Protein AF-A0A6I9VF55-F1 (afdb_monomer_lite)

Secondary structure (DSSP, 8-state):
---TTHHHHHHHHHHHHHHHHHHHTT-----EEEEEE-GGGTTHHHHHHHHHHHHHH-TTSEEEEEE-STT-EEEEETTEEEEEHHHHSSPBPHHHHHHHHHHHHTTPPP-PPPBPP-------

Structure (mmCIF, N/CA/C/O backbone):
data_AF-A0A6I9VF55-F1
#
_entry.id   AF-A0A6I9VF55-F1
#
loop_
_atom_site.group_PDB
_atom_site.id
_atom_site.type_symbol
_atom_site.label_atom_id
_atom_site.label_alt_id
_atom_site.label_comp_id
_atom_site.label_asym_id
_atom_site.label_entity_id
_atom_site.label_seq_id
_atom_site.pdbx_PDB_ins_code
_atom_site.Cartn_x
_atom_site.Cartn_y
_atom_site.Cartn_z
_atom_site.occupancy
_atom_site.B_iso_or_equiv
_atom_site.auth_seq_id
_atom_site.auth_comp_id
_atom_site.auth_asym_id
_atom_site.auth_atom_id
_atom_site.pdbx_PDB_model_num
ATOM 1 N N . MET A 1 1 ? 4.988 45.453 20.751 1.00 43.59 1 MET A N 1
ATOM 2 C CA . MET A 1 1 ? 3.629 45.337 20.181 1.00 43.59 1 MET A CA 1
ATOM 3 C C . MET A 1 1 ? 3.499 43.968 19.523 1.00 43.59 1 MET A C 1
ATOM 5 O O . MET A 1 1 ? 3.906 43.813 18.383 1.00 43.59 1 MET A O 1
ATOM 9 N N . LEU A 1 2 ? 3.013 42.966 20.255 1.00 46.34 2 LEU A N 1
ATOM 10 C CA . LEU A 1 2 ? 2.695 41.634 19.725 1.00 46.34 2 LEU A CA 1
ATOM 11 C C . LEU A 1 2 ? 1.207 41.404 19.995 1.00 46.34 2 LEU A C 1
ATOM 13 O O . LEU A 1 2 ? 0.732 41.662 21.101 1.00 46.34 2 LEU A O 1
ATOM 17 N N . LYS A 1 3 ? 0.467 41.083 18.934 1.00 44.75 3 LYS A N 1
ATOM 18 C CA . LYS A 1 3 ? -0.996 41.126 18.876 1.00 44.75 3 LYS A CA 1
ATOM 19 C C . LYS A 1 3 ? -1.579 39.944 19.656 1.00 44.75 3 LYS A C 1
ATOM 21 O O . LYS A 1 3 ? -1.170 38.806 19.478 1.00 44.75 3 LYS A O 1
ATOM 26 N N . THR A 1 4 ? -2.586 40.205 20.481 1.00 51.75 4 THR A N 1
ATOM 27 C CA . THR A 1 4 ? -3.329 39.228 21.300 1.00 51.75 4 THR A CA 1
ATOM 28 C C . THR A 1 4 ? -4.236 38.281 20.492 1.00 51.7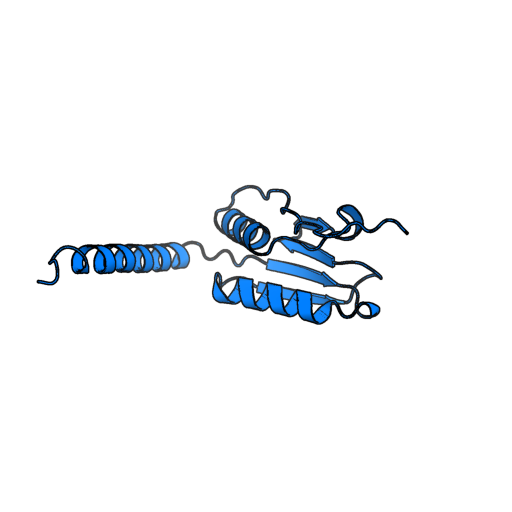5 4 THR A C 1
ATOM 30 O O . THR A 1 4 ? -5.025 37.543 21.076 1.00 51.75 4 THR A O 1
ATOM 33 N N . ALA A 1 5 ? -4.128 38.271 19.158 1.00 49.31 5 ALA A N 1
ATOM 34 C CA . ALA A 1 5 ? -4.992 37.499 18.263 1.00 49.31 5 ALA A CA 1
ATOM 35 C C . ALA A 1 5 ? -4.450 36.095 17.912 1.00 49.31 5 ALA A C 1
ATOM 37 O O . ALA A 1 5 ? -5.226 35.241 17.492 1.00 49.31 5 ALA A O 1
ATOM 38 N N . ASP A 1 6 ? -3.160 35.816 18.133 1.00 49.22 6 ASP A N 1
ATOM 39 C CA . ASP A 1 6 ? -2.537 34.553 17.694 1.00 49.22 6 ASP A CA 1
ATOM 40 C C . ASP A 1 6 ? -2.737 33.375 18.674 1.00 49.22 6 ASP A C 1
ATOM 42 O O . ASP A 1 6 ? -2.644 32.208 18.294 1.00 49.22 6 ASP A O 1
ATOM 46 N N . ILE A 1 7 ? -3.086 33.645 19.939 1.00 48.81 7 ILE A N 1
ATOM 47 C CA . ILE A 1 7 ? -3.270 32.600 20.970 1.00 48.81 7 ILE A CA 1
ATOM 48 C C . ILE A 1 7 ? -4.618 31.869 20.835 1.00 48.81 7 ILE A C 1
ATOM 50 O O . ILE A 1 7 ? -4.708 30.675 21.133 1.00 48.81 7 ILE A O 1
ATOM 54 N N . PHE A 1 8 ? -5.668 32.538 20.345 1.00 40.62 8 PHE A N 1
ATOM 55 C CA . PHE A 1 8 ? -6.993 31.917 20.203 1.00 40.62 8 PHE A CA 1
ATOM 56 C C . PHE A 1 8 ? -7.053 30.878 19.068 1.00 40.62 8 PHE A C 1
ATOM 58 O O . PHE A 1 8 ? -7.804 29.905 19.165 1.00 40.62 8 PHE A O 1
ATOM 65 N N . ILE A 1 9 ? -6.232 31.034 18.023 1.00 50.31 9 ILE A N 1
ATOM 66 C CA . ILE A 1 9 ? -6.195 30.123 16.865 1.00 50.31 9 ILE A CA 1
ATOM 67 C C . ILE A 1 9 ? -5.580 28.768 17.248 1.00 50.31 9 ILE A C 1
ATOM 69 O O . ILE A 1 9 ? -6.132 27.719 16.913 1.00 50.31 9 ILE A O 1
ATOM 73 N N . LEU A 1 10 ? -4.507 28.772 18.046 1.00 46.91 10 LEU A N 1
ATOM 74 C CA . LEU A 1 10 ? -3.832 27.550 18.500 1.00 46.91 10 LEU A CA 1
ATOM 75 C C . LEU A 1 10 ? -4.702 26.684 19.430 1.00 46.91 10 LEU A C 1
ATOM 77 O O . LEU A 1 10 ? -4.579 25.459 19.428 1.00 46.91 10 LEU A O 1
ATOM 81 N N . CYS A 1 11 ? -5.611 27.288 20.204 1.00 43.94 11 CYS A N 1
ATOM 82 C CA . CYS A 1 11 ? -6.493 26.536 21.103 1.00 43.94 11 CYS A CA 1
ATOM 83 C C . CYS A 1 11 ? -7.653 25.859 20.350 1.00 43.94 11 CYS A C 1
ATOM 85 O O . CYS A 1 11 ? -8.007 24.716 20.647 1.00 43.94 11 CYS A O 1
ATOM 87 N N . LYS A 1 12 ? -8.191 26.509 19.306 1.00 37.41 12 LYS A N 1
ATOM 88 C CA . LYS A 1 12 ? -9.268 25.946 18.475 1.00 37.41 12 LYS A CA 1
ATOM 89 C C . LYS A 1 12 ? -8.813 24.693 17.707 1.00 37.41 12 LYS A C 1
ATOM 91 O O . LYS A 1 12 ? -9.564 23.726 17.624 1.00 37.41 12 LYS A O 1
ATOM 96 N N . GLN A 1 13 ? -7.558 24.656 17.248 1.00 45.97 13 GLN A N 1
ATOM 97 C CA . GLN A 1 13 ? -6.982 23.503 16.536 1.00 45.97 13 GLN A CA 1
ATOM 98 C C . GLN A 1 13 ? -6.771 22.266 17.435 1.00 45.97 13 GLN A C 1
ATOM 100 O O . GLN A 1 13 ? -6.774 21.131 16.959 1.00 45.97 13 GLN A O 1
ATOM 105 N N . ARG A 1 14 ? -6.605 22.467 18.750 1.00 43.03 14 ARG A N 1
ATOM 106 C CA . ARG A 1 14 ? -6.315 21.397 19.723 1.00 43.03 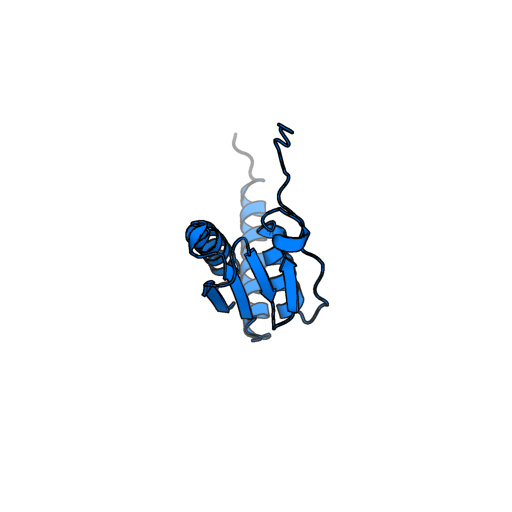14 ARG A CA 1
ATOM 107 C C . ARG A 1 14 ? -7.579 20.680 20.224 1.00 43.03 14 ARG A C 1
ATOM 109 O O . ARG A 1 14 ? -7.525 19.501 20.582 1.00 43.03 14 ARG A O 1
ATOM 116 N N . ILE A 1 15 ? -8.724 21.368 20.213 1.00 45.31 15 ILE A N 1
ATOM 117 C CA . ILE A 1 15 ? -10.025 20.814 20.628 1.00 45.31 15 ILE A CA 1
ATOM 118 C C . ILE A 1 15 ? -10.598 19.893 19.534 1.00 45.31 15 ILE A C 1
ATOM 120 O O . ILE A 1 15 ? -11.064 18.800 19.854 1.00 45.31 15 ILE A O 1
ATOM 124 N N . GLU A 1 16 ? -10.456 20.261 18.255 1.00 49.12 16 GLU A N 1
ATOM 125 C CA . GLU A 1 16 ? -10.799 19.413 17.094 1.00 49.12 16 GLU A CA 1
ATOM 126 C C . GLU A 1 16 ? -10.074 18.054 17.139 1.00 49.12 16 GLU A C 1
ATOM 128 O O . GLU A 1 16 ? -10.697 17.000 17.015 1.00 49.12 16 GLU A O 1
ATOM 133 N N . PHE A 1 17 ? -8.766 18.061 17.426 1.00 50.78 17 PHE A N 1
ATOM 134 C CA . PHE A 1 17 ? -7.935 16.850 17.503 1.00 50.78 17 PHE A CA 1
ATOM 135 C C . PHE A 1 17 ? -8.423 15.850 18.564 1.00 50.78 17 PHE A C 1
ATOM 137 O O . PHE A 1 17 ? -8.402 14.636 18.365 1.00 50.78 17 PHE A O 1
ATOM 144 N N . SER A 1 18 ? -8.893 16.372 19.698 1.00 47.97 18 SER A N 1
ATOM 145 C CA . SER A 1 18 ? -9.350 15.572 20.839 1.00 47.97 18 SER A CA 1
ATOM 146 C C . SER A 1 18 ? -10.706 14.907 20.576 1.00 47.97 18 SER A C 1
ATOM 148 O O . SER A 1 18 ? -10.958 13.795 21.042 1.00 47.97 18 SER A O 1
ATOM 150 N N . ILE A 1 19 ? -11.584 15.579 19.824 1.00 52.50 19 ILE A N 1
ATOM 151 C CA . ILE A 1 19 ? -12.906 15.065 19.440 1.00 52.50 19 ILE A CA 1
ATOM 152 C C . ILE A 1 19 ? -12.764 14.025 18.321 1.00 52.50 19 ILE A C 1
ATOM 154 O O . ILE A 1 19 ? -13.406 12.975 18.386 1.00 52.50 19 ILE A O 1
ATOM 158 N N . LEU A 1 20 ? -11.855 14.255 17.365 1.00 50.81 20 LEU A N 1
ATOM 159 C CA . LEU A 1 20 ? -11.531 13.302 16.300 1.00 50.81 20 LEU A CA 1
ATOM 160 C C . LEU A 1 20 ? -11.008 11.973 16.872 1.00 50.81 20 LEU A C 1
ATOM 162 O O . LEU A 1 20 ? -11.480 10.907 16.486 1.00 50.81 20 LEU A O 1
ATOM 166 N N . LEU A 1 21 ? -10.109 12.032 17.864 1.00 51.78 21 LEU A N 1
ATOM 167 C CA . LEU A 1 21 ? -9.580 10.847 18.551 1.00 51.78 21 LEU A CA 1
ATOM 168 C C . LEU A 1 21 ? -10.669 10.074 19.322 1.00 51.78 21 LEU A C 1
ATOM 170 O O . LEU A 1 21 ? -10.620 8.849 19.425 1.00 51.78 21 LEU A O 1
ATOM 174 N N . LYS A 1 22 ? -11.670 10.784 19.860 1.00 46.69 22 LYS A N 1
ATOM 175 C CA . LYS A 1 22 ? -12.805 10.186 20.581 1.00 46.69 22 LYS A CA 1
ATOM 176 C C . LYS A 1 22 ? -13.796 9.485 19.647 1.00 46.69 22 LYS A C 1
ATOM 178 O O . LYS A 1 22 ? -14.294 8.427 20.015 1.00 46.69 22 LYS A O 1
ATOM 183 N N . PHE A 1 23 ? -14.051 10.033 18.457 1.00 49.19 23 PHE A N 1
ATOM 184 C CA . PHE A 1 23 ? -14.895 9.390 17.438 1.00 49.19 23 PHE A CA 1
ATOM 185 C C . PHE A 1 23 ? -14.227 8.153 16.827 1.00 49.19 23 PHE A C 1
ATOM 187 O O . PHE A 1 23 ? -14.877 7.121 16.665 1.00 49.19 23 PHE A O 1
ATOM 194 N N . LYS A 1 24 ? -12.915 8.226 16.573 1.00 46.94 24 LYS A N 1
ATOM 195 C CA . LYS A 1 24 ? -12.107 7.116 16.044 1.00 46.94 24 LYS A CA 1
ATOM 196 C C . LYS A 1 24 ? -12.183 5.855 16.910 1.00 46.94 24 LYS A C 1
ATOM 198 O O . LYS A 1 24 ? -12.270 4.744 16.412 1.00 46.94 24 LYS A O 1
ATOM 203 N N . LYS A 1 25 ? -12.270 6.037 18.230 1.00 45.22 25 LYS A N 1
ATOM 204 C CA . LYS A 1 25 ? -12.359 4.945 19.209 1.00 45.22 25 LYS A CA 1
ATOM 205 C C . LYS A 1 25 ? -13.682 4.158 19.169 1.00 45.22 25 LYS A C 1
ATOM 207 O O . LYS A 1 25 ? -13.754 3.086 19.761 1.00 45.22 25 LYS A O 1
ATOM 212 N N . ILE A 1 26 ? -14.728 4.686 18.525 1.00 51.50 26 ILE A N 1
ATOM 213 C CA . ILE A 1 26 ? -16.071 4.076 18.483 1.00 51.50 26 ILE A CA 1
ATOM 214 C C . ILE A 1 26 ? -16.279 3.267 17.190 1.00 51.50 26 ILE A C 1
ATOM 216 O O . ILE A 1 26 ? -17.029 2.294 17.189 1.00 51.50 26 ILE A O 1
ATOM 220 N N . PHE A 1 27 ? -15.577 3.609 16.107 1.00 51.84 27 PHE A N 1
ATOM 221 C CA . PHE A 1 27 ? -15.647 2.922 14.814 1.00 51.84 27 PHE A CA 1
ATOM 222 C C . PHE A 1 27 ? -14.393 2.056 14.613 1.00 51.84 27 PHE A C 1
ATOM 224 O O . PHE A 1 27 ? -13.547 2.337 13.775 1.00 51.84 27 PHE A O 1
ATOM 231 N N . ASN A 1 28 ? -14.250 0.997 15.414 1.00 59.09 28 ASN A N 1
ATOM 232 C CA . ASN A 1 28 ? -13.141 0.039 15.302 1.00 59.09 28 ASN A CA 1
ATOM 233 C C . ASN A 1 28 ? -13.315 -0.864 14.065 1.00 59.09 28 ASN A C 1
ATOM 235 O O . ASN A 1 28 ? -13.565 -2.064 14.175 1.00 59.09 28 ASN A O 1
ATOM 239 N N . ARG A 1 29 ? -13.221 -0.286 12.866 1.00 68.38 29 ARG A N 1
ATOM 240 C CA . ARG A 1 29 ? -12.977 -1.056 11.647 1.00 68.38 29 ARG A CA 1
ATOM 241 C C . ARG A 1 29 ? -11.504 -0.939 11.311 1.00 68.38 29 ARG A C 1
ATOM 243 O O . ARG A 1 29 ? -11.049 0.091 10.827 1.00 68.38 29 ARG A O 1
ATOM 250 N N . MET A 1 30 ? -10.776 -2.004 11.624 1.00 80.50 30 MET A N 1
ATOM 251 C CA . MET A 1 30 ? -9.396 -2.169 11.196 1.00 80.50 30 MET A CA 1
ATOM 252 C C . MET A 1 30 ? -9.393 -2.262 9.669 1.00 80.50 30 MET A C 1
ATOM 254 O O . MET A 1 30 ? -9.937 -3.214 9.115 1.00 80.50 30 MET A O 1
ATOM 258 N N . VAL A 1 31 ? -8.845 -1.245 9.007 1.00 89.38 31 VAL A N 1
ATOM 259 C CA . VAL A 1 31 ? -8.719 -1.212 7.546 1.00 89.38 31 VAL A CA 1
ATOM 260 C C . VAL A 1 31 ? -7.445 -1.947 7.166 1.00 89.38 31 VAL A C 1
ATOM 262 O O . VAL A 1 31 ? -6.372 -1.607 7.675 1.00 89.38 31 VAL A O 1
ATOM 265 N N . LYS A 1 32 ? -7.553 -2.930 6.271 1.00 92.81 32 LYS A N 1
ATOM 266 C CA . LYS A 1 32 ? -6.409 -3.711 5.803 1.00 92.81 32 LYS A CA 1
ATOM 267 C C . LYS A 1 32 ? -5.913 -3.169 4.470 1.00 92.81 32 LYS A C 1
ATOM 269 O O . LYS A 1 32 ? -6.673 -3.055 3.514 1.00 92.81 32 LYS A O 1
ATOM 274 N N . VAL A 1 33 ? -4.629 -2.850 4.396 1.00 94.94 33 VAL A N 1
ATOM 275 C CA . VAL A 1 33 ? -3.947 -2.359 3.200 1.00 94.94 33 VAL A CA 1
ATOM 276 C C . VAL A 1 33 ? -2.881 -3.366 2.796 1.00 94.94 33 VAL A C 1
ATOM 278 O O . VAL A 1 33 ? -1.869 -3.538 3.469 1.00 94.94 33 VAL A O 1
ATOM 281 N N . ASP A 1 34 ? -3.102 -4.016 1.666 1.00 95.94 34 ASP A N 1
ATOM 282 C CA . ASP A 1 34 ? -2.235 -5.044 1.111 1.00 95.94 34 ASP A CA 1
ATOM 283 C C . ASP A 1 34 ? -1.476 -4.460 -0.086 1.00 95.94 34 ASP A C 1
ATOM 285 O O . ASP A 1 34 ? -2.081 -4.024 -1.067 1.00 95.94 34 ASP A O 1
ATOM 289 N N . VAL A 1 35 ? -0.145 -4.446 -0.018 1.00 96.06 35 VAL A N 1
ATOM 290 C CA . VAL A 1 35 ? 0.716 -3.893 -1.069 1.00 96.06 35 VAL A CA 1
ATOM 291 C C . VAL A 1 35 ? 1.592 -4.989 -1.664 1.00 96.06 35 VAL A C 1
ATOM 293 O O . VAL A 1 35 ? 2.533 -5.479 -1.033 1.00 96.06 35 VAL A O 1
ATOM 296 N N . GLU A 1 36 ? 1.301 -5.343 -2.914 1.00 96.06 36 GLU A N 1
ATOM 297 C CA . GLU A 1 36 ? 2.129 -6.231 -3.726 1.00 96.06 36 GLU A CA 1
ATOM 298 C C . GLU A 1 36 ? 3.219 -5.414 -4.424 1.00 96.06 36 GLU A C 1
ATOM 300 O O . GLU A 1 36 ? 2.905 -4.449 -5.118 1.00 96.06 36 GLU A O 1
ATOM 305 N N . TYR A 1 37 ? 4.487 -5.820 -4.324 1.00 95.25 37 TYR A N 1
ATOM 306 C CA . TYR A 1 37 ? 5.575 -5.153 -5.045 1.00 95.25 37 TYR A CA 1
ATOM 307 C C . TYR A 1 37 ? 6.568 -6.118 -5.704 1.00 95.25 37 TYR A C 1
ATOM 309 O O . TYR A 1 37 ? 6.842 -7.214 -5.210 1.00 95.25 37 TYR A O 1
ATOM 317 N N . CYS A 1 38 ? 7.177 -5.672 -6.805 1.00 92.81 38 CYS A N 1
ATOM 318 C CA . CYS A 1 38 ? 8.253 -6.383 -7.491 1.00 92.81 38 CYS A CA 1
ATOM 319 C C . CYS A 1 38 ? 9.533 -6.462 -6.628 1.00 92.81 38 CYS A C 1
ATOM 321 O O . CYS A 1 38 ? 10.190 -5.434 -6.418 1.00 92.81 38 CYS A O 1
ATOM 323 N N . PRO A 1 39 ? 9.985 -7.663 -6.209 1.00 89.19 39 PRO A N 1
ATOM 324 C CA . PRO A 1 39 ? 11.204 -7.801 -5.408 1.00 89.19 39 PRO A CA 1
ATOM 325 C C . PRO A 1 39 ? 12.480 -7.504 -6.209 1.00 89.19 39 PRO A C 1
ATOM 327 O O . PRO A 1 39 ? 13.443 -6.978 -5.663 1.00 89.19 39 PRO A O 1
ATOM 330 N N . LYS A 1 40 ? 12.493 -7.799 -7.515 1.00 89.25 40 LYS A N 1
ATOM 331 C CA . LYS A 1 40 ? 13.656 -7.564 -8.394 1.00 89.25 40 LYS A CA 1
ATOM 332 C C . LYS A 1 40 ? 13.860 -6.088 -8.756 1.00 89.25 40 LYS A C 1
ATOM 334 O O . LYS A 1 40 ? 14.941 -5.718 -9.189 1.00 89.25 40 LYS A O 1
ATOM 339 N N . CYS A 1 41 ? 12.826 -5.264 -8.591 1.00 85.69 41 CYS A N 1
ATOM 340 C CA . CYS A 1 41 ? 12.800 -3.862 -9.010 1.00 85.69 41 CYS A CA 1
ATOM 341 C C . CYS A 1 41 ? 13.170 -2.891 -7.871 1.00 85.69 41 CYS A C 1
ATOM 343 O O . CYS A 1 41 ? 13.070 -1.681 -8.042 1.00 85.69 41 CYS A O 1
ATOM 345 N N . ASN A 1 42 ? 13.554 -3.415 -6.699 1.00 86.38 42 ASN A N 1
ATOM 346 C CA . ASN A 1 42 ? 13.872 -2.644 -5.493 1.00 86.38 42 ASN A CA 1
ATOM 347 C C . ASN A 1 42 ? 12.724 -1.737 -4.985 1.00 86.38 42 ASN A C 1
ATOM 349 O O . ASN A 1 42 ? 12.955 -0.703 -4.362 1.00 86.38 42 ASN A O 1
ATOM 353 N N . PHE A 1 43 ? 11.464 -2.127 -5.223 1.00 90.88 43 PHE A N 1
ATOM 354 C CA . PHE A 1 43 ? 10.276 -1.371 -4.789 1.00 90.88 43 PHE A CA 1
ATOM 355 C C . PHE A 1 43 ? 9.924 -1.562 -3.306 1.00 90.88 43 PHE A C 1
ATOM 357 O O . PHE A 1 43 ? 8.976 -0.954 -2.811 1.00 90.88 43 PHE A O 1
ATOM 364 N N . GLU A 1 44 ? 10.703 -2.359 -2.574 1.00 90.88 44 GLU A N 1
ATOM 365 C CA . GLU A 1 44 ? 10.533 -2.556 -1.132 1.00 90.88 44 GLU A CA 1
ATOM 366 C C . GLU A 1 44 ? 10.562 -1.222 -0.373 1.00 90.88 44 GLU A C 1
ATOM 368 O O . GLU A 1 44 ? 9.753 -1.000 0.526 1.00 90.88 44 GLU A O 1
ATOM 373 N N . TRP A 1 45 ? 11.452 -0.305 -0.765 1.00 91.88 45 TRP A N 1
ATOM 374 C CA . TRP A 1 45 ? 11.547 1.008 -0.129 1.00 91.88 45 TRP A CA 1
ATOM 375 C C . TRP A 1 45 ? 10.294 1.862 -0.359 1.00 91.88 45 TRP A C 1
ATOM 377 O O . TRP A 1 45 ? 9.815 2.497 0.577 1.00 91.88 45 TRP A O 1
ATOM 387 N N . GLN A 1 46 ? 9.708 1.805 -1.559 1.00 91.75 46 GLN A N 1
ATOM 388 C CA . GLN A 1 46 ? 8.449 2.495 -1.868 1.00 91.75 46 GLN A CA 1
ATOM 389 C C . GLN A 1 46 ? 7.300 1.956 -1.008 1.00 91.75 46 GLN A C 1
ATOM 391 O O . GLN A 1 46 ? 6.516 2.728 -0.462 1.00 91.75 46 GLN A O 1
ATOM 396 N N . CYS A 1 47 ? 7.254 0.635 -0.799 1.00 94.19 47 CYS A N 1
ATOM 397 C CA . CYS A 1 47 ? 6.273 0.027 0.098 1.00 94.19 47 CYS A CA 1
ATOM 398 C C . CYS A 1 47 ? 6.454 0.493 1.548 1.00 94.19 47 CYS A C 1
ATOM 400 O O . CYS A 1 47 ? 5.491 0.911 2.184 1.00 94.19 47 CYS A O 1
ATOM 402 N N . LYS A 1 48 ? 7.695 0.493 2.059 1.00 94.50 48 LYS A N 1
ATOM 403 C CA . LYS A 1 48 ? 8.007 0.960 3.421 1.00 94.50 48 LYS A CA 1
ATOM 404 C C . LYS A 1 48 ? 7.680 2.438 3.624 1.00 94.50 48 LYS A C 1
ATOM 406 O O . LYS A 1 48 ? 7.202 2.810 4.690 1.00 94.50 48 LYS A O 1
ATOM 411 N N . MET A 1 49 ? 7.920 3.281 2.620 1.00 93.31 49 MET A N 1
ATOM 412 C CA . MET A 1 49 ? 7.536 4.691 2.682 1.00 93.31 49 MET A CA 1
ATOM 413 C C . MET A 1 49 ? 6.025 4.864 2.789 1.00 93.31 49 MET A C 1
ATOM 415 O O . MET A 1 49 ? 5.568 5.580 3.679 1.00 93.31 49 MET A O 1
ATOM 419 N N . LEU A 1 50 ? 5.261 4.190 1.925 1.00 92.69 50 LEU A N 1
ATOM 420 C CA . LEU A 1 50 ? 3.802 4.233 1.968 1.00 92.69 50 LEU A CA 1
ATOM 421 C C . LEU A 1 50 ? 3.276 3.694 3.305 1.00 92.69 50 LEU A C 1
ATOM 423 O O . LEU A 1 50 ? 2.441 4.331 3.937 1.00 92.69 50 LEU A O 1
ATOM 427 N N . GLN A 1 51 ? 3.816 2.568 3.775 1.00 94.25 51 GLN A N 1
ATOM 428 C CA . GLN A 1 51 ? 3.481 1.983 5.071 1.00 94.25 51 GLN A CA 1
ATOM 429 C C . GLN A 1 51 ? 3.728 2.965 6.219 1.00 94.25 51 GLN A C 1
ATOM 431 O O . GLN A 1 51 ? 2.819 3.222 7.003 1.00 94.25 51 GLN A O 1
ATOM 436 N N . ASN A 1 52 ? 4.921 3.557 6.304 1.00 93.62 52 ASN A N 1
ATOM 437 C CA . ASN A 1 52 ? 5.240 4.524 7.354 1.00 93.62 52 ASN A CA 1
ATOM 438 C C . ASN A 1 52 ? 4.334 5.755 7.290 1.00 93.62 52 ASN A C 1
ATOM 440 O O . ASN A 1 52 ? 3.858 6.214 8.325 1.00 93.62 52 ASN A O 1
ATOM 444 N N . PHE A 1 53 ? 4.071 6.272 6.089 1.00 92.69 53 PHE A N 1
ATOM 445 C CA . PHE A 1 53 ? 3.175 7.407 5.892 1.00 92.69 53 PHE A CA 1
ATOM 446 C C . PHE A 1 53 ? 1.756 7.099 6.388 1.00 92.69 53 PHE A C 1
ATOM 448 O O . PHE A 1 53 ? 1.185 7.876 7.153 1.00 92.69 53 PHE A O 1
ATOM 455 N N . LEU A 1 54 ? 1.205 5.942 6.010 1.00 91.00 54 LEU A N 1
ATOM 456 C CA . LEU A 1 54 ? -0.128 5.520 6.433 1.00 91.00 54 LEU A CA 1
ATOM 457 C C . LEU A 1 54 ? -0.194 5.291 7.943 1.00 91.00 54 LEU A C 1
ATOM 459 O O . LEU A 1 54 ? -1.096 5.823 8.578 1.00 91.00 54 LEU A O 1
ATOM 463 N N . LEU A 1 55 ? 0.778 4.594 8.536 1.00 89.25 55 LEU A N 1
ATOM 464 C CA . LEU A 1 55 ? 0.807 4.325 9.979 1.00 89.25 55 LEU A CA 1
ATOM 465 C C . LEU A 1 55 ? 0.979 5.599 10.820 1.00 89.25 55 LEU A C 1
ATOM 467 O O . LEU A 1 55 ? 0.424 5.692 11.913 1.00 89.25 55 LEU A O 1
ATOM 471 N N . GLN A 1 56 ? 1.703 6.608 10.321 1.00 88.81 56 GLN A N 1
ATOM 472 C CA . GLN A 1 56 ? 1.816 7.908 10.994 1.00 88.81 56 GLN A CA 1
ATOM 473 C C . GLN A 1 56 ? 0.483 8.664 11.046 1.00 88.81 56 GLN A C 1
ATOM 475 O O . GLN A 1 56 ? 0.204 9.357 12.023 1.00 88.81 56 GLN A O 1
ATOM 480 N N . GLN A 1 57 ? -0.333 8.550 9.998 1.00 88.19 57 GLN A N 1
ATOM 481 C CA . GLN A 1 57 ? -1.620 9.244 9.893 1.00 88.19 57 GLN A CA 1
ATOM 482 C C . GLN A 1 57 ? -2.777 8.423 10.485 1.00 88.19 57 GLN A C 1
ATOM 484 O O . GLN A 1 57 ? -3.750 8.979 10.999 1.00 88.19 57 GLN A O 1
ATOM 489 N N . GLN A 1 58 ? -2.665 7.100 10.407 1.00 84.38 58 GLN A N 1
ATOM 490 C CA . GLN A 1 58 ? -3.674 6.110 10.747 1.00 84.38 58 GLN A CA 1
ATOM 491 C C . GLN A 1 58 ? -3.006 4.886 11.402 1.00 84.38 58 GLN A C 1
ATOM 493 O O . GLN A 1 58 ? -2.831 3.855 10.756 1.00 84.38 58 GLN A O 1
ATOM 498 N N . PRO A 1 59 ? -2.644 4.974 12.695 1.00 85.19 59 PRO A N 1
ATOM 499 C CA . PRO A 1 59 ? -1.974 3.877 13.400 1.00 85.19 59 PRO A CA 1
ATOM 500 C C . PRO A 1 59 ? -2.857 2.632 13.578 1.00 85.19 59 PRO A C 1
ATOM 502 O O . PRO A 1 59 ? -2.341 1.559 13.867 1.00 85.19 59 PRO A O 1
ATOM 505 N N . ASP A 1 60 ? -4.173 2.776 13.402 1.00 84.25 60 ASP A N 1
ATOM 506 C CA . ASP A 1 60 ? -5.159 1.698 13.530 1.00 84.25 60 ASP A CA 1
ATOM 507 C C . ASP A 1 60 ? -5.309 0.859 12.241 1.00 84.25 60 ASP A C 1
ATOM 509 O O . ASP A 1 60 ? -6.053 -0.121 12.227 1.00 84.25 60 ASP A O 1
ATOM 513 N N . ALA A 1 61 ? -4.648 1.248 11.143 1.00 88.00 61 ALA A N 1
ATOM 514 C CA . ALA A 1 61 ? -4.667 0.502 9.887 1.00 88.00 61 ALA A CA 1
ATOM 515 C C . ALA A 1 61 ? -3.604 -0.606 9.878 1.00 88.00 61 ALA A C 1
ATOM 517 O O . ALA A 1 61 ? -2.473 -0.410 10.324 1.00 88.00 61 ALA A O 1
ATOM 518 N N . GLU A 1 62 ? -3.943 -1.755 9.300 1.00 92.31 62 GLU A N 1
ATOM 519 C CA . GLU A 1 62 ? -2.993 -2.839 9.065 1.00 92.31 62 GLU A CA 1
ATOM 520 C C . GLU A 1 62 ? -2.409 -2.685 7.661 1.00 92.31 62 GLU A C 1
ATOM 522 O O . GLU A 1 62 ? -3.140 -2.769 6.682 1.00 92.31 62 GLU A O 1
ATOM 527 N N . VAL A 1 63 ? -1.098 -2.463 7.540 1.00 94.25 63 VAL A N 1
ATOM 528 C CA . VAL A 1 63 ? -0.437 -2.331 6.233 1.00 94.25 63 VAL A CA 1
ATOM 529 C C . VAL A 1 63 ? 0.568 -3.459 6.046 1.00 94.25 63 VAL A C 1
ATOM 531 O O . VAL A 1 63 ? 1.561 -3.530 6.774 1.00 94.25 63 VAL A O 1
ATOM 534 N N . VAL A 1 64 ? 0.346 -4.310 5.045 1.00 95.06 64 VAL A N 1
ATOM 535 C CA . VAL A 1 64 ? 1.173 -5.483 4.744 1.00 95.06 64 VAL A CA 1
ATOM 536 C C . VAL A 1 64 ? 1.849 -5.319 3.387 1.00 95.06 64 VAL A C 1
ATOM 538 O O . VAL A 1 64 ? 1.203 -5.159 2.356 1.00 95.06 64 VAL A O 1
ATOM 541 N N . CYS A 1 65 ? 3.176 -5.407 3.387 1.00 94.62 65 CYS A N 1
ATOM 542 C CA . CYS A 1 65 ? 4.004 -5.402 2.185 1.00 94.62 65 CYS A CA 1
ATOM 543 C C . CYS A 1 65 ? 4.403 -6.838 1.823 1.00 94.62 65 CYS A C 1
ATOM 545 O O . CYS A 1 65 ? 5.099 -7.492 2.603 1.00 94.62 65 CYS A O 1
ATOM 547 N N . PHE A 1 66 ? 4.058 -7.316 0.627 1.00 95.06 66 PHE A N 1
ATOM 548 C CA . PHE A 1 66 ? 4.457 -8.646 0.156 1.00 95.06 66 PHE A CA 1
ATOM 549 C C . PHE A 1 66 ? 5.027 -8.633 -1.263 1.00 95.06 66 PHE A C 1
ATOM 551 O O . PHE A 1 66 ? 4.756 -7.762 -2.089 1.00 95.06 66 PHE A O 1
ATOM 558 N N . LYS A 1 67 ? 5.877 -9.625 -1.533 1.00 94.75 67 LYS A N 1
ATOM 559 C CA . LYS A 1 67 ? 6.585 -9.769 -2.807 1.00 94.75 67 LYS A CA 1
ATOM 560 C C . LYS A 1 67 ? 5.649 -10.372 -3.849 1.00 94.75 67 LYS A C 1
ATOM 562 O O . LYS A 1 67 ? 5.042 -11.409 -3.594 1.00 94.75 67 LYS A O 1
ATOM 567 N N . GLY A 1 68 ? 5.593 -9.760 -5.024 1.00 92.81 68 GLY A N 1
ATOM 568 C CA . GLY A 1 68 ? 4.736 -10.185 -6.124 1.00 92.81 68 GLY A CA 1
ATOM 569 C C . GLY A 1 68 ? 5.443 -10.317 -7.463 1.00 92.81 68 GLY A C 1
ATOM 570 O O . GLY A 1 68 ? 6.618 -10.690 -7.545 1.00 92.81 68 GLY A O 1
ATOM 571 N N . ARG A 1 69 ? 4.688 -10.041 -8.530 1.00 91.69 69 ARG A N 1
ATOM 572 C CA . ARG A 1 69 ? 5.136 -10.193 -9.921 1.00 91.69 69 ARG A CA 1
ATOM 573 C C . ARG A 1 69 ? 6.165 -9.134 -10.330 1.00 91.69 69 ARG A C 1
ATOM 575 O O . ARG A 1 69 ? 6.392 -8.123 -9.671 1.00 91.69 69 ARG A O 1
ATOM 582 N N . GLN A 1 70 ? 6.832 -9.377 -11.456 1.00 90.19 70 GLN A N 1
ATOM 583 C CA . GLN A 1 70 ? 7.800 -8.425 -11.997 1.00 90.19 70 GLN A CA 1
ATOM 584 C C . GLN A 1 70 ? 7.099 -7.138 -12.451 1.00 90.19 70 GLN A C 1
ATOM 586 O O . GLN A 1 70 ? 6.087 -7.187 -13.141 1.00 90.19 70 GLN A O 1
ATOM 591 N N . GLY A 1 71 ? 7.653 -5.989 -12.060 1.00 87.19 71 GLY A N 1
ATOM 592 C CA . GLY A 1 71 ? 7.114 -4.667 -12.382 1.00 87.19 71 GLY A CA 1
ATOM 593 C C . GLY A 1 71 ? 5.851 -4.268 -11.614 1.00 87.19 71 GLY A C 1
ATOM 594 O O . GLY A 1 71 ? 5.418 -3.126 -11.770 1.00 87.19 71 GLY A O 1
ATOM 595 N N . SER A 1 72 ? 5.280 -5.151 -10.783 1.00 92.38 72 SER A N 1
ATOM 596 C CA . SER A 1 72 ? 4.049 -4.852 -10.054 1.00 92.38 72 SER A CA 1
ATOM 597 C C . SER A 1 72 ? 4.287 -3.902 -8.880 1.00 92.38 72 SER A C 1
ATOM 599 O O . SER A 1 72 ? 5.325 -3.939 -8.208 1.00 92.38 72 SER A O 1
ATOM 601 N N . PHE A 1 73 ? 3.315 -3.018 -8.685 1.00 94.44 73 PHE A N 1
ATOM 602 C CA . PHE A 1 73 ? 3.130 -2.233 -7.473 1.00 94.44 73 PHE A CA 1
ATOM 603 C C . PHE A 1 73 ? 1.623 -2.023 -7.335 1.00 94.44 73 PHE A C 1
ATOM 605 O O . PHE A 1 73 ? 1.049 -1.098 -7.917 1.00 94.44 73 PHE A O 1
ATOM 612 N N . GLU A 1 74 ? 0.981 -2.972 -6.667 1.00 94.94 74 GLU A N 1
ATOM 613 C CA . GLU A 1 74 ? -0.471 -3.075 -6.572 1.00 94.94 74 GLU A CA 1
ATOM 614 C C . GLU A 1 74 ? -0.880 -2.769 -5.141 1.00 94.94 74 GLU A C 1
ATOM 616 O O . GLU A 1 74 ? -0.375 -3.391 -4.208 1.00 94.94 74 GLU A O 1
ATOM 621 N N . VAL A 1 75 ? -1.793 -1.820 -4.969 1.00 95.19 75 VAL A N 1
ATOM 622 C CA . VAL A 1 75 ? -2.317 -1.453 -3.653 1.00 95.19 75 VAL A CA 1
ATOM 623 C C . VAL A 1 75 ? -3.753 -1.926 -3.571 1.00 95.19 75 VAL A C 1
ATOM 625 O O . VAL A 1 75 ? -4.574 -1.591 -4.430 1.00 95.19 75 VAL A O 1
ATOM 628 N N . LYS A 1 76 ? -4.057 -2.693 -2.530 1.00 94.69 76 LYS A N 1
ATOM 629 C CA . LYS A 1 76 ? -5.399 -3.147 -2.193 1.00 94.69 76 LYS A CA 1
ATOM 630 C C . LYS A 1 76 ? -5.795 -2.621 -0.824 1.00 94.69 76 LYS A C 1
ATOM 632 O O . LYS A 1 76 ? -4.963 -2.578 0.075 1.00 94.69 76 LYS A O 1
ATOM 637 N N . ILE A 1 77 ? -7.054 -2.234 -0.676 1.00 92.81 77 ILE A N 1
ATOM 638 C CA . ILE A 1 77 ? -7.647 -1.818 0.596 1.00 92.81 77 ILE A CA 1
ATOM 639 C C . ILE A 1 77 ? -8.901 -2.669 0.794 1.00 92.81 77 ILE A C 1
ATOM 641 O O . ILE A 1 77 ? -9.759 -2.669 -0.086 1.00 92.81 77 ILE A O 1
ATOM 645 N N . ASP A 1 78 ? -8.976 -3.426 1.891 1.00 89.62 78 ASP A N 1
ATOM 646 C CA . ASP A 1 78 ? -10.033 -4.413 2.168 1.00 89.62 78 ASP A CA 1
ATOM 647 C C . ASP A 1 78 ? -10.333 -5.294 0.936 1.00 89.62 78 ASP A C 1
ATOM 649 O O . ASP A 1 78 ? -11.434 -5.298 0.385 1.00 89.62 78 ASP A O 1
ATOM 653 N N . ASP A 1 79 ? -9.292 -5.970 0.431 1.00 89.12 79 ASP A N 1
ATOM 654 C CA . ASP A 1 79 ? -9.300 -6.830 -0.768 1.00 89.12 79 ASP A CA 1
ATOM 655 C C . ASP A 1 79 ? -9.640 -6.145 -2.109 1.00 89.12 79 ASP A C 1
ATOM 657 O O . ASP A 1 79 ? -9.538 -6.763 -3.174 1.00 89.12 79 ASP A O 1
ATOM 661 N N . THR A 1 80 ? -9.950 -4.848 -2.107 1.00 90.94 80 THR A N 1
ATOM 662 C CA . THR A 1 80 ? -10.278 -4.085 -3.316 1.00 90.94 80 THR A CA 1
ATOM 663 C C . THR A 1 80 ? -9.030 -3.439 -3.906 1.00 90.94 80 THR A C 1
ATOM 665 O O . THR A 1 80 ? -8.339 -2.687 -3.226 1.00 90.94 80 THR A O 1
ATOM 668 N N . LEU A 1 81 ? -8.738 -3.692 -5.187 1.00 91.56 81 LEU A N 1
ATOM 669 C CA . LEU A 1 81 ? -7.605 -3.083 -5.894 1.00 91.56 81 LEU A CA 1
ATOM 670 C C . LEU A 1 81 ? -7.862 -1.592 -6.143 1.00 91.56 81 LEU A C 1
ATOM 672 O O . LEU A 1 81 ? -8.725 -1.235 -6.942 1.00 91.56 81 LEU A O 1
ATOM 676 N N . VAL A 1 82 ? -7.084 -0.734 -5.484 1.00 92.50 82 VAL A N 1
ATOM 677 C CA . VAL A 1 82 ? -7.235 0.729 -5.555 1.00 92.50 82 VAL A CA 1
ATOM 678 C C . VAL A 1 82 ? -6.224 1.385 -6.489 1.00 92.50 82 VAL A C 1
ATOM 680 O O . VAL A 1 82 ? -6.490 2.454 -7.038 1.00 92.50 82 VAL A O 1
ATOM 683 N N . HIS A 1 83 ? -5.077 0.731 -6.693 1.00 92.75 83 HIS A N 1
ATOM 684 C CA . HIS A 1 83 ? -4.033 1.168 -7.614 1.00 92.75 83 HIS A CA 1
ATOM 685 C C . HIS A 1 83 ? -3.315 -0.020 -8.238 1.00 92.75 83 HIS A C 1
ATOM 687 O O . HIS A 1 83 ? -2.975 -0.975 -7.540 1.00 92.75 83 HIS A O 1
ATOM 693 N N . SER A 1 84 ? -3.014 0.093 -9.531 1.00 92.56 84 SER A N 1
ATOM 694 C CA . SER A 1 84 ? -2.212 -0.876 -10.272 1.00 92.56 84 SER A CA 1
ATOM 695 C C . SER A 1 84 ? -1.145 -0.168 -11.088 1.00 92.56 84 SER A C 1
ATOM 697 O O . SER A 1 84 ? -1.459 0.456 -12.103 1.00 92.56 84 SER A O 1
ATOM 699 N N . LYS A 1 85 ? 0.125 -0.292 -10.691 1.00 90.81 85 LYS A N 1
ATOM 700 C CA . LYS A 1 85 ? 1.242 0.257 -11.473 1.00 90.81 85 LYS A CA 1
ATOM 701 C C . LYS A 1 85 ? 1.362 -0.398 -12.846 1.00 90.81 85 LYS A C 1
ATOM 703 O O . LYS A 1 85 ? 1.837 0.239 -13.778 1.00 90.81 85 LYS A O 1
ATOM 708 N N . LEU A 1 86 ? 0.941 -1.652 -13.002 1.00 89.81 86 LEU A N 1
ATOM 709 C CA . LEU A 1 86 ? 0.938 -2.300 -14.317 1.00 89.81 86 LEU A CA 1
ATOM 710 C C . LEU A 1 86 ? -0.072 -1.661 -15.282 1.00 89.81 86 LEU A C 1
ATOM 712 O O . LEU A 1 86 ? 0.130 -1.732 -16.490 1.00 89.81 86 LEU A O 1
ATOM 716 N N . GLN A 1 87 ? -1.135 -1.040 -14.761 1.00 87.50 87 GLN A N 1
ATOM 717 C CA . GLN A 1 87 ? -2.144 -0.346 -15.566 1.00 87.50 87 GLN A CA 1
ATOM 718 C C . GLN A 1 87 ? -1.816 1.137 -15.762 1.00 87.50 87 GLN A 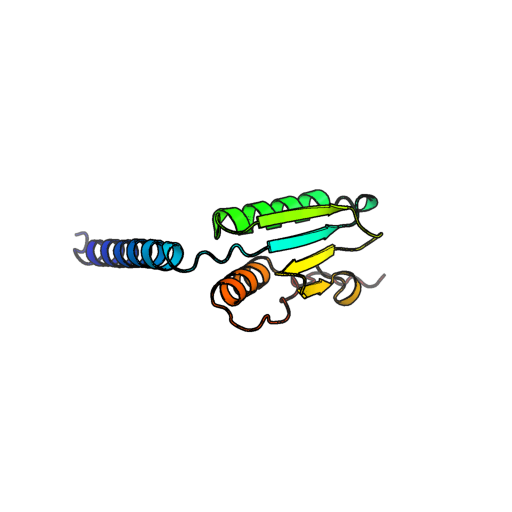C 1
ATOM 720 O O . GLN A 1 87 ? -1.996 1.658 -16.857 1.00 87.50 87 GLN A O 1
ATOM 725 N N . SER A 1 88 ? -1.349 1.813 -14.710 1.00 85.38 88 SER A N 1
ATOM 726 C CA . SER A 1 88 ? -1.052 3.251 -14.729 1.00 85.38 88 SER A CA 1
ATOM 727 C C . SER A 1 88 ? 0.363 3.596 -15.181 1.00 85.38 88 SER A C 1
ATOM 729 O O . SER A 1 88 ? 0.659 4.743 -15.486 1.00 85.38 88 SER A O 1
ATOM 731 N N . PHE A 1 89 ? 1.276 2.624 -15.157 1.00 86.56 89 PHE A N 1
ATOM 732 C CA . PHE A 1 89 ? 2.725 2.808 -15.283 1.00 86.56 89 PHE A CA 1
ATOM 733 C C . PHE A 1 89 ? 3.372 3.675 -14.185 1.00 86.56 89 PHE A C 1
ATOM 735 O O . PHE A 1 89 ? 4.603 3.751 -14.129 1.00 86.56 89 PHE A O 1
ATOM 742 N N . ALA A 1 90 ? 2.593 4.205 -13.238 1.00 87.25 90 ALA A N 1
ATOM 743 C CA . ALA A 1 90 ? 3.020 5.143 -12.206 1.00 87.25 90 ALA A CA 1
ATOM 744 C C . ALA A 1 90 ? 2.842 4.587 -10.781 1.00 87.25 90 ALA A C 1
ATOM 746 O O . ALA A 1 90 ? 2.106 3.626 -10.535 1.00 87.25 90 ALA A O 1
ATOM 747 N N . PHE A 1 91 ? 3.540 5.190 -9.819 1.00 89.19 91 PHE A N 1
ATOM 748 C CA . PHE A 1 91 ? 3.316 4.918 -8.398 1.00 89.19 91 PHE A CA 1
ATOM 749 C C . PHE A 1 91 ? 2.046 5.629 -7.902 1.00 89.19 91 PHE A C 1
ATOM 751 O O . PHE A 1 91 ? 1.659 6.651 -8.475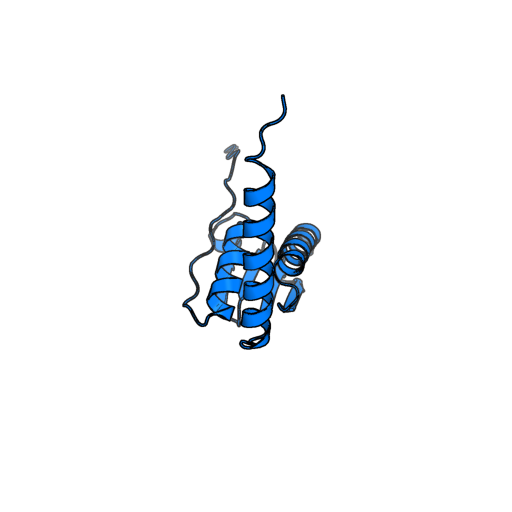 1.00 89.19 91 PHE A O 1
ATOM 758 N N . PRO A 1 92 ? 1.379 5.097 -6.865 1.00 90.62 92 PRO A N 1
ATOM 759 C CA . PRO A 1 92 ? 0.207 5.741 -6.289 1.00 90.62 92 PRO A CA 1
ATOM 760 C C . PRO A 1 92 ? 0.588 7.013 -5.537 1.00 90.62 92 PRO A C 1
ATOM 762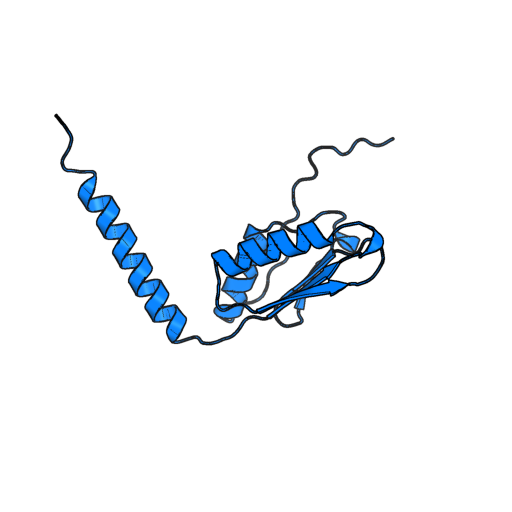 O O . PRO A 1 92 ? 1.652 7.094 -4.915 1.00 90.62 92 PRO A O 1
ATOM 765 N N . ASP A 1 93 ? -0.320 7.982 -5.527 1.00 90.19 93 ASP A N 1
ATOM 766 C CA . ASP A 1 93 ? -0.212 9.113 -4.627 1.00 90.19 93 ASP A CA 1
ATOM 767 C C . ASP A 1 93 ? -0.509 8.722 -3.175 1.00 90.19 93 ASP A C 1
ATOM 769 O O . ASP A 1 93 ? -1.534 8.109 -2.875 1.00 90.19 93 ASP A O 1
ATOM 773 N N . HIS A 1 94 ? 0.4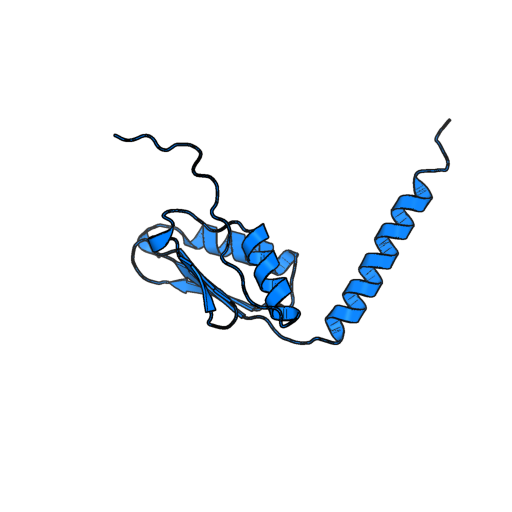06 9.059 -2.263 1.00 90.56 94 HIS A N 1
ATOM 774 C CA . HIS A 1 94 ? 0.311 8.645 -0.863 1.00 90.56 94 HIS A CA 1
ATOM 775 C C . HIS A 1 94 ? -0.920 9.250 -0.177 1.00 90.56 94 HIS A C 1
ATOM 777 O O . HIS A 1 94 ? -1.597 8.564 0.593 1.00 90.56 94 HIS A O 1
ATOM 783 N N . GLU A 1 95 ? -1.234 10.514 -0.469 1.00 89.38 95 GLU A N 1
ATOM 784 C CA . GLU A 1 95 ? -2.393 11.201 0.100 1.00 89.38 95 GLU A CA 1
ATOM 785 C C . GLU A 1 95 ? -3.699 10.602 -0.431 1.00 89.38 95 GLU A C 1
ATOM 787 O O . GLU A 1 95 ? -4.621 10.338 0.342 1.00 89.38 95 GLU A O 1
ATOM 792 N N . SER A 1 96 ? -3.749 10.275 -1.723 1.00 89.62 96 SER A N 1
ATOM 793 C CA . SER A 1 96 ? -4.898 9.606 -2.330 1.00 89.62 96 SER A CA 1
ATOM 794 C C . SER A 1 96 ? -5.133 8.191 -1.777 1.00 89.62 96 SER A C 1
ATOM 796 O O . SER A 1 96 ? -6.284 7.803 -1.558 1.00 89.62 96 SER A O 1
ATOM 798 N N . VAL A 1 97 ? -4.076 7.426 -1.474 1.00 91.56 97 VAL A N 1
ATOM 799 C CA . VAL A 1 97 ? -4.212 6.136 -0.767 1.00 91.56 97 VAL A CA 1
ATOM 800 C C . VAL A 1 97 ? -4.777 6.350 0.641 1.00 91.56 97 VAL A C 1
ATOM 802 O O . VAL A 1 97 ? -5.711 5.654 1.037 1.00 91.56 97 VAL A O 1
ATOM 805 N N . LEU A 1 98 ? -4.265 7.334 1.387 1.00 90.44 98 LEU A N 1
ATOM 806 C CA . LEU A 1 98 ? -4.748 7.659 2.732 1.00 90.44 98 LEU A CA 1
ATOM 807 C C . LEU A 1 98 ? -6.222 8.084 2.742 1.00 90.44 98 LEU A C 1
ATOM 809 O O . LEU A 1 98 ? -6.968 7.714 3.650 1.00 90.44 98 LEU A O 1
ATOM 813 N N . GLU A 1 99 ? -6.656 8.855 1.747 1.00 90.12 99 GLU A N 1
ATOM 814 C CA . GLU A 1 99 ? -8.056 9.249 1.615 1.00 90.12 99 GLU A CA 1
ATOM 815 C C . GLU A 1 99 ? -8.961 8.023 1.459 1.00 90.12 99 GLU A C 1
ATOM 817 O O . GLU A 1 99 ? -9.979 7.920 2.146 1.00 90.12 99 GLU A O 1
ATOM 822 N N . ASN A 1 100 ? -8.558 7.054 0.636 1.00 89.62 100 ASN A N 1
ATOM 823 C CA . ASN A 1 100 ? -9.290 5.801 0.490 1.00 89.62 100 ASN A CA 1
ATOM 824 C C . ASN A 1 100 ? -9.312 4.975 1.780 1.00 89.62 100 ASN A C 1
ATOM 826 O O . ASN A 1 100 ? -10.372 4.473 2.147 1.00 89.62 100 ASN A O 1
ATOM 830 N N . VAL A 1 101 ? -8.205 4.904 2.524 1.00 89.81 101 VAL A N 1
ATOM 831 C CA . VAL A 1 101 ? -8.185 4.254 3.849 1.00 89.81 101 VAL A CA 1
ATOM 832 C C . VAL A 1 101 ? -9.217 4.900 4.785 1.00 89.81 101 VAL A C 1
ATOM 834 O O . VAL A 1 101 ? -10.021 4.204 5.404 1.00 89.81 101 VAL A O 1
ATOM 837 N N . ARG A 1 102 ? -9.271 6.238 4.833 1.00 87.62 102 ARG A N 1
ATOM 838 C CA . ARG A 1 102 ? -10.253 6.990 5.641 1.00 87.62 102 ARG A CA 1
ATOM 839 C C . ARG A 1 102 ? -11.694 6.811 5.155 1.00 87.62 102 ARG A C 1
ATOM 841 O O . ARG A 1 102 ? -12.625 6.888 5.955 1.00 87.62 102 ARG A O 1
ATOM 848 N N . ARG A 1 103 ? -11.910 6.623 3.851 1.00 85.88 103 ARG A N 1
ATOM 849 C CA . ARG A 1 103 ? -13.237 6.351 3.274 1.00 85.88 103 ARG A CA 1
ATOM 850 C C . ARG A 1 103 ? -13.735 4.975 3.696 1.00 85.88 103 ARG A C 1
ATOM 852 O O . ARG A 1 103 ? -14.851 4.877 4.200 1.00 85.88 103 ARG A O 1
ATOM 859 N N . VAL A 1 104 ? -12.888 3.957 3.581 1.00 86.88 104 VAL A N 1
ATOM 860 C CA . VAL A 1 104 ? -13.205 2.580 3.981 1.00 86.88 104 VAL A CA 1
ATOM 861 C C . VAL A 1 104 ? -13.495 2.485 5.477 1.00 86.88 104 VAL A C 1
ATOM 863 O O . VAL A 1 104 ? -14.510 1.906 5.865 1.00 86.88 104 VAL A O 1
ATOM 866 N N . GLU A 1 105 ? -12.701 3.161 6.313 1.00 84.25 105 GLU A N 1
ATOM 867 C CA . GLU A 1 105 ? -12.959 3.276 7.756 1.00 84.25 105 GLU A CA 1
ATOM 868 C C . GLU A 1 105 ? -14.389 3.785 8.034 1.00 84.25 105 GLU A C 1
ATOM 870 O O . GLU A 1 105 ? -15.132 3.200 8.827 1.00 84.25 105 GLU A O 1
ATOM 875 N N . LYS A 1 106 ? -14.826 4.817 7.298 1.00 81.69 106 LYS A N 1
ATOM 876 C CA . LYS A 1 106 ? -16.177 5.404 7.380 1.00 81.69 106 LYS A CA 1
ATOM 877 C C . LYS A 1 106 ? -17.269 4.567 6.702 1.00 81.69 106 LYS A C 1
ATOM 879 O O . LYS A 1 106 ? -18.441 4.921 6.797 1.00 81.69 106 LYS A O 1
ATOM 884 N N . GLY A 1 107 ? -16.920 3.476 6.018 1.00 80.44 107 GLY A N 1
ATOM 885 C CA . GLY A 1 107 ? -17.856 2.680 5.217 1.00 80.44 107 GLY A CA 1
ATOM 886 C C . GLY A 1 107 ? -18.305 3.334 3.917 1.00 80.44 107 GLY A C 1
ATOM 887 O O . GLY A 1 107 ? -19.359 2.979 3.395 1.00 80.44 107 GLY A O 1
ATOM 888 N N . LEU A 1 108 ? -17.538 4.300 3.422 1.00 82.06 108 LEU A N 1
ATOM 889 C CA . LEU A 1 108 ? -17.757 4.930 2.128 1.00 82.06 108 LEU A CA 1
ATOM 890 C C . LEU A 1 108 ? -17.157 4.070 1.005 1.00 82.06 108 LEU A C 1
ATOM 892 O O . LEU A 1 108 ? -16.225 3.300 1.253 1.00 82.06 108 LEU A O 1
ATOM 896 N N . PRO A 1 109 ? -17.661 4.208 -0.234 1.00 80.81 109 PRO A N 1
ATOM 897 C CA . PRO A 1 109 ? -17.085 3.524 -1.381 1.00 80.81 109 PRO A CA 1
ATOM 898 C C . PRO A 1 109 ? -15.649 3.992 -1.649 1.00 80.81 109 PRO A C 1
ATOM 900 O O . PRO A 1 109 ? -15.295 5.157 -1.441 1.00 80.81 109 PRO A O 1
ATOM 903 N N . ILE A 1 110 ? -14.841 3.052 -2.129 1.00 84.06 110 ILE A N 1
ATOM 904 C CA . ILE A 1 110 ? -13.454 3.258 -2.542 1.00 84.06 110 ILE A CA 1
ATOM 905 C C . ILE A 1 110 ? -13.428 3.963 -3.901 1.00 84.06 110 ILE A C 1
ATOM 907 O O . ILE A 1 110 ? -14.180 3.601 -4.806 1.00 84.06 110 ILE A O 1
ATOM 911 N N . GLU A 1 111 ? -12.541 4.944 -4.056 1.00 83.06 111 GLU A N 1
ATOM 912 C CA . GLU A 1 111 ? -12.296 5.644 -5.319 1.00 83.06 111 GLU A CA 1
ATOM 913 C C . GLU A 1 111 ? -10.944 5.245 -5.927 1.00 83.06 111 GLU A C 1
ATOM 915 O O . GLU A 1 111 ? -10.047 4.745 -5.243 1.00 83.06 111 GLU A O 1
ATOM 920 N N . LYS A 1 112 ? -10.773 5.470 -7.236 1.00 78.38 112 LYS A N 1
ATOM 921 C CA . LYS A 1 112 ? -9.498 5.201 -7.912 1.00 78.38 112 LYS A CA 1
ATOM 922 C C . LYS A 1 112 ? -8.420 6.151 -7.378 1.00 78.38 112 LYS A C 1
ATOM 924 O O . LYS A 1 112 ? -8.625 7.363 -7.350 1.00 78.38 112 LYS A O 1
ATOM 929 N N . VAL A 1 113 ? -7.278 5.595 -6.974 1.00 80.50 113 VAL A N 1
ATOM 930 C CA . VAL A 1 113 ? -6.142 6.372 -6.461 1.00 80.50 113 VAL A CA 1
ATOM 931 C C . VAL A 1 113 ? -5.534 7.225 -7.577 1.00 80.50 113 VAL A C 1
ATOM 933 O O . VAL A 1 113 ? -5.396 6.767 -8.712 1.00 80.50 113 VAL A O 1
ATOM 936 N N . LYS A 1 114 ? -5.175 8.473 -7.255 1.00 79.81 114 LYS A N 1
ATOM 937 C CA . LYS A 1 114 ? -4.440 9.361 -8.163 1.00 79.81 114 LYS A CA 1
ATOM 938 C C . LYS A 1 114 ? -3.017 8.850 -8.360 1.00 79.81 114 LYS A C 1
ATOM 940 O O . LYS A 1 114 ? -2.383 8.342 -7.439 1.00 79.81 114 LYS A O 1
ATOM 945 N N . GLU A 1 115 ? -2.513 9.005 -9.569 1.00 79.06 115 GLU A N 1
ATOM 946 C CA . GLU A 1 115 ? -1.164 8.593 -9.945 1.00 79.06 115 GLU A CA 1
ATOM 947 C C . GLU A 1 115 ? -0.181 9.736 -9.648 1.00 79.06 115 GLU A C 1
ATOM 949 O O . GLU A 1 115 ? -0.526 10.906 -9.831 1.00 79.06 115 GLU A O 1
ATOM 954 N N . GLN A 1 116 ? 1.032 9.418 -9.183 1.00 70.56 116 GLN A N 1
ATOM 955 C CA . GLN A 1 116 ? 2.098 10.419 -9.060 1.00 70.56 116 GLN A CA 1
ATOM 956 C C . GLN A 1 116 ? 2.407 11.011 -10.449 1.00 70.56 116 GLN A C 1
ATOM 958 O O . GLN A 1 116 ? 2.505 10.243 -11.414 1.00 70.56 116 GLN A O 1
ATOM 963 N N . PRO A 1 117 ? 2.564 12.343 -10.577 1.00 62.72 117 PRO A N 1
ATOM 964 C CA . PRO A 1 117 ? 2.855 12.973 -11.858 1.00 62.72 117 PRO A CA 1
ATOM 965 C C . PRO A 1 117 ? 4.168 12.432 -12.440 1.00 62.72 117 PRO A C 1
ATOM 967 O O . PRO A 1 117 ? 5.180 12.304 -11.751 1.00 62.72 117 PRO A O 1
ATOM 970 N N . ILE A 1 118 ? 4.145 12.088 -13.728 1.00 58.97 118 ILE A N 1
ATOM 971 C CA . ILE A 1 118 ? 5.337 11.658 -14.462 1.00 58.97 118 ILE A CA 1
ATOM 972 C C . ILE A 1 118 ? 6.037 12.924 -14.964 1.00 58.97 118 ILE A C 1
ATOM 974 O O . ILE A 1 118 ? 5.733 13.404 -16.052 1.00 58.97 118 ILE A O 1
ATOM 978 N N . ASP A 1 119 ? 6.971 13.469 -14.184 1.00 54.81 119 ASP A N 1
ATOM 979 C CA . ASP A 1 119 ? 7.620 14.746 -14.526 1.00 54.81 119 ASP A CA 1
ATOM 980 C C . ASP A 1 119 ? 8.634 14.669 -15.678 1.00 54.81 119 ASP A C 1
ATOM 982 O O . ASP A 1 119 ? 9.108 15.705 -16.119 1.00 54.81 119 ASP A O 1
ATOM 986 N N . ASN A 1 120 ? 8.963 13.493 -16.225 1.00 46.84 120 ASN A N 1
ATOM 987 C CA . ASN A 1 120 ? 9.834 13.397 -17.403 1.00 46.84 120 ASN A CA 1
ATOM 988 C C . ASN A 1 120 ? 9.535 12.139 -18.227 1.00 46.84 120 ASN A C 1
ATOM 990 O O . ASN A 1 120 ? 10.112 11.072 -18.012 1.00 46.84 120 ASN A O 1
ATOM 994 N N . CYS A 1 121 ? 8.658 12.276 -19.220 1.00 50.66 121 CYS A N 1
ATOM 995 C CA . CYS A 1 121 ? 8.551 11.313 -20.309 1.00 50.66 121 CYS A CA 1
ATOM 996 C C . CYS A 1 121 ? 9.596 11.673 -21.381 1.00 50.66 121 CYS A C 1
ATOM 998 O O . CYS A 1 121 ? 9.294 12.380 -22.339 1.00 50.66 121 CYS A O 1
ATOM 1000 N N . MET A 1 122 ? 10.850 11.240 -21.206 1.00 48.16 122 MET A N 1
ATOM 1001 C CA . MET A 1 122 ? 11.799 11.218 -22.325 1.00 48.16 122 MET A CA 1
ATOM 1002 C C . MET A 1 122 ? 11.548 9.944 -23.132 1.00 48.16 122 MET A C 1
ATOM 1004 O O . MET A 1 122 ? 11.944 8.852 -22.727 1.00 48.16 122 MET A O 1
ATOM 1008 N N . LEU A 1 123 ? 10.846 10.097 -24.255 1.00 51.50 123 LEU A N 1
ATOM 1009 C CA . LEU A 1 123 ? 10.802 9.105 -25.326 1.00 51.50 123 LEU A CA 1
ATOM 1010 C C . LEU A 1 123 ? 12.217 9.008 -25.920 1.00 51.50 123 LEU A C 1
ATOM 1012 O O . LEU A 1 123 ? 12.707 9.994 -26.471 1.00 51.50 123 LEU A O 1
ATOM 1016 N N . MET A 1 124 ? 12.874 7.858 -25.757 1.00 43.78 124 MET A N 1
ATOM 1017 C CA . MET A 1 124 ? 14.056 7.483 -26.545 1.00 43.78 124 MET A CA 1
ATOM 1018 C C . MET A 1 124 ? 13.625 6.705 -27.781 1.00 43.78 124 MET A C 1
ATOM 1020 O O . MET A 1 124 ? 12.704 5.868 -27.640 1.00 43.78 124 MET A O 1
#

Sequence (124 aa):
MLKTADIFILCKQRIEFSILLKFKKIFNRMVKVDVEYCPKCNFEWQCKMLQNFLLQQQPDAEVVCFKGRQGSFEVKIDDTLVHSKLQSFAFPDHESVLENVRRVEKGLPIEKVKEQPIDNCMLM

Radius of gyration: 18.34 Å; chains: 1; bounding box: 32×56×48 Å

pLDDT: mean 77.46, std 19.04, range [37.41, 96.06]

Foldseek 3Di:
DDDPPPVVVVVVVVVVVVVVVVVLVVLLDAKEKEWEDAPVVVCVVVLVVLVVLLCVVPVSHHYDYDYDDHQWTWIDIPNHTQDTCVVVVFDFDSVQVNVQSVCVSVVHDGHRTDGDDPPDDDDD